Protein AF-A0A3D5HRZ2-F1 (afdb_monomer_lite)

Structure (mmCIF, N/CA/C/O backbone):
data_AF-A0A3D5HRZ2-F1
#
_entry.id   AF-A0A3D5HRZ2-F1
#
loop_
_atom_site.group_PDB
_atom_site.id
_atom_site.type_symbol
_atom_site.label_atom_id
_atom_site.label_alt_id
_atom_site.label_comp_id
_atom_site.label_asym_id
_atom_site.label_entity_id
_atom_site.label_seq_id
_atom_site.pdbx_PDB_ins_code
_atom_site.Cartn_x
_atom_site.Cartn_y
_atom_site.Cartn_z
_atom_site.occupancy
_atom_site.B_iso_or_equiv
_atom_site.auth_seq_id
_atom_site.auth_comp_id
_atom_site.auth_asym_id
_atom_site.auth_atom_id
_atom_site.pdbx_PDB_model_num
ATOM 1 N N . MET A 1 1 ? -15.300 -30.838 -0.242 1.00 47.72 1 MET A N 1
ATOM 2 C CA . MET A 1 1 ? -14.249 -29.851 -0.551 1.00 47.72 1 MET A CA 1
ATOM 3 C C . MET A 1 1 ? -14.628 -28.643 0.260 1.00 47.72 1 MET A C 1
ATOM 5 O O . MET A 1 1 ? -15.764 -28.227 0.151 1.00 47.72 1 MET A O 1
ATOM 9 N N . SER A 1 2 ? -13.787 -28.231 1.197 1.00 42.81 2 SER A N 1
ATOM 10 C CA . SER A 1 2 ? -14.073 -27.099 2.073 1.00 42.81 2 SER A CA 1
ATOM 11 C C . SER A 1 2 ? -14.247 -25.843 1.222 1.00 42.81 2 SER A C 1
ATOM 13 O O . SER A 1 2 ? -13.280 -25.393 0.609 1.00 42.81 2 SER A O 1
ATOM 15 N N . GLU A 1 3 ? -15.473 -25.317 1.163 1.00 52.47 3 GLU A N 1
ATOM 16 C CA . GLU A 1 3 ? -15.735 -23.928 0.798 1.00 52.47 3 GLU A CA 1
ATOM 17 C C . GLU A 1 3 ? -14.991 -23.053 1.811 1.00 52.47 3 GLU A C 1
ATOM 19 O O . GLU A 1 3 ? -15.461 -22.783 2.912 1.00 52.47 3 GLU A O 1
ATOM 24 N N . GLN A 1 4 ? -13.758 -22.695 1.465 1.00 48.88 4 GLN A N 1
ATOM 25 C CA . GLN A 1 4 ? -13.040 -21.621 2.116 1.00 48.88 4 GLN A CA 1
ATOM 26 C C . GLN A 1 4 ? -13.815 -20.359 1.747 1.00 48.88 4 GLN A C 1
ATOM 28 O O . GLN A 1 4 ? -13.741 -19.900 0.608 1.00 48.88 4 GLN A O 1
ATOM 33 N N . GLU A 1 5 ? -14.651 -19.875 2.667 1.00 50.38 5 GLU A N 1
ATOM 34 C CA . GLU A 1 5 ? -15.141 -18.504 2.609 1.00 50.38 5 GLU A CA 1
ATOM 35 C C . GLU A 1 5 ? -13.898 -17.620 2.536 1.00 50.38 5 GLU A C 1
ATOM 37 O O . GLU A 1 5 ? -13.207 -17.411 3.532 1.00 50.38 5 GLU A O 1
ATOM 42 N N . ASP A 1 6 ? -13.569 -17.176 1.322 1.00 57.25 6 ASP A N 1
ATOM 43 C CA . ASP A 1 6 ? -12.522 -16.202 1.027 1.00 57.25 6 ASP A CA 1
ATOM 44 C C . ASP A 1 6 ? -13.027 -14.829 1.504 1.00 57.25 6 ASP A C 1
ATOM 46 O O . ASP A 1 6 ? -13.326 -13.914 0.739 1.00 57.25 6 ASP A O 1
ATOM 50 N N . GLY A 1 7 ? -13.281 -14.743 2.809 1.00 63.88 7 GLY A N 1
ATOM 51 C CA . GLY A 1 7 ? -13.680 -13.533 3.493 1.00 63.88 7 GLY A CA 1
ATOM 52 C C . GLY A 1 7 ? -12.443 -12.675 3.648 1.00 63.88 7 GLY A C 1
ATOM 53 O O . GLY A 1 7 ? -11.627 -12.917 4.533 1.00 63.88 7 GLY A O 1
ATOM 54 N N . LEU A 1 8 ? -12.292 -11.691 2.766 1.00 74.69 8 LEU A N 1
ATOM 55 C CA . LEU A 1 8 ? -11.204 -10.725 2.844 1.00 74.69 8 LEU A CA 1
ATOM 56 C C . LEU A 1 8 ? -11.273 -9.989 4.196 1.00 74.69 8 LEU A C 1
ATOM 58 O O . LEU A 1 8 ? -12.256 -9.295 4.470 1.00 74.69 8 LEU A O 1
ATOM 62 N N . SER A 1 9 ? -10.250 -10.132 5.043 1.00 82.12 9 SER A N 1
ATOM 63 C CA . SER A 1 9 ? -10.200 -9.475 6.353 1.00 82.12 9 SER A CA 1
ATOM 64 C C . SER A 1 9 ? -9.603 -8.065 6.264 1.00 82.12 9 SER A C 1
ATOM 66 O O . SER A 1 9 ? -8.897 -7.711 5.315 1.00 82.12 9 SER A O 1
ATOM 68 N N . ILE A 1 10 ? -9.835 -7.242 7.295 1.00 83.75 10 ILE A N 1
ATOM 69 C CA . ILE A 1 10 ? -9.149 -5.947 7.453 1.00 83.75 10 ILE A CA 1
ATOM 70 C C . ILE A 1 10 ? -7.626 -6.142 7.501 1.00 83.75 10 ILE A C 1
ATOM 72 O O . ILE A 1 10 ? -6.888 -5.309 6.972 1.00 83.75 10 ILE A O 1
ATOM 76 N N . ASP A 1 11 ? -7.146 -7.246 8.081 1.00 85.69 11 ASP A N 1
ATOM 77 C CA . ASP A 1 11 ? -5.712 -7.560 8.117 1.00 85.69 11 ASP A CA 1
ATOM 78 C C . ASP A 1 11 ? -5.140 -7.795 6.709 1.00 85.69 11 ASP A C 1
ATOM 80 O O . ASP A 1 11 ? -4.089 -7.251 6.366 1.00 85.69 11 ASP A O 1
ATOM 84 N N . ASP A 1 12 ? -5.874 -8.495 5.837 1.00 87.00 12 ASP A N 1
ATOM 85 C CA . ASP A 1 12 ? -5.472 -8.706 4.442 1.00 87.00 12 ASP A CA 1
ATOM 86 C C . ASP A 1 12 ? -5.362 -7.381 3.681 1.00 87.00 12 ASP A C 1
ATOM 88 O O . ASP A 1 12 ? -4.388 -7.140 2.964 1.00 87.00 12 ASP A O 1
ATOM 92 N N . LEU A 1 13 ? -6.315 -6.469 3.893 1.00 88.44 13 LEU A N 1
ATOM 93 C CA . LEU A 1 13 ? -6.282 -5.123 3.315 1.00 88.44 13 LEU A CA 1
ATOM 94 C C . LEU A 1 13 ? -5.065 -4.318 3.807 1.00 88.44 13 LEU A C 1
ATOM 96 O O . LEU A 1 13 ? -4.407 -3.634 3.017 1.00 88.44 13 LEU A O 1
ATOM 100 N N . MET A 1 14 ? -4.715 -4.432 5.091 1.00 88.62 14 MET A N 1
ATOM 101 C CA . MET A 1 14 ? -3.504 -3.825 5.657 1.00 88.62 14 MET A CA 1
ATOM 102 C C . MET A 1 14 ? -2.227 -4.433 5.055 1.00 88.62 14 MET A C 1
ATOM 104 O O . MET A 1 14 ? -1.276 -3.706 4.743 1.00 88.62 14 MET A O 1
ATOM 108 N N . ASN A 1 15 ? -2.210 -5.747 4.824 1.00 91.19 15 ASN A N 1
ATOM 109 C CA . ASN A 1 15 ? -1.101 -6.438 4.170 1.00 91.19 15 ASN A CA 1
ATOM 110 C C . ASN A 1 15 ? -0.922 -5.972 2.717 1.00 91.19 15 ASN A C 1
ATOM 112 O O . ASN A 1 15 ? 0.209 -5.719 2.293 1.00 91.19 15 ASN A O 1
ATOM 116 N N . VAL A 1 16 ? -2.011 -5.747 1.974 1.00 90.12 16 VAL A N 1
ATOM 117 C CA . VAL A 1 16 ? -1.962 -5.174 0.616 1.00 90.12 16 VAL A CA 1
ATOM 118 C C . VAL A 1 16 ? -1.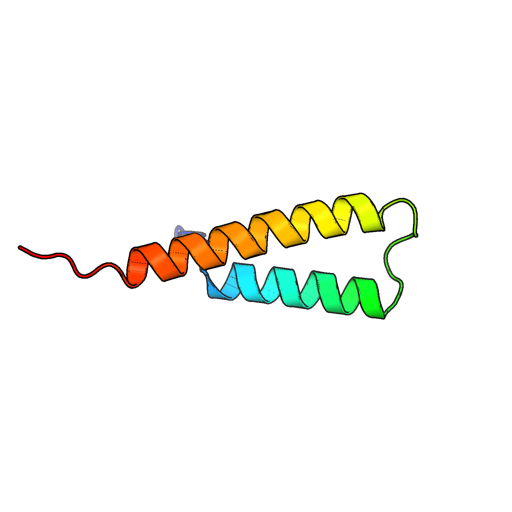346 -3.772 0.623 1.00 90.12 16 VAL A C 1
ATOM 120 O O . VAL A 1 16 ? -0.441 -3.503 -0.170 1.00 90.12 16 VAL A O 1
ATOM 123 N N . LEU A 1 17 ? -1.747 -2.893 1.549 1.00 91.25 17 LEU A N 1
ATOM 124 C CA . LEU A 1 17 ? -1.139 -1.560 1.689 1.00 91.25 17 LEU A CA 1
ATOM 125 C C . LEU A 1 17 ? 0.371 -1.645 1.959 1.00 91.25 17 LEU A C 1
ATOM 127 O O . LEU A 1 17 ? 1.160 -0.906 1.362 1.00 91.25 17 LEU A O 1
ATOM 131 N N . ARG A 1 18 ? 0.800 -2.580 2.816 1.00 92.62 18 ARG A N 1
ATOM 132 C CA . ARG A 1 18 ? 2.222 -2.823 3.104 1.00 92.62 18 ARG A CA 1
ATOM 133 C C . ARG A 1 18 ? 2.988 -3.302 1.865 1.00 92.62 18 ARG A C 1
ATOM 135 O O . ARG A 1 18 ? 4.116 -2.852 1.645 1.00 92.62 18 ARG A O 1
ATOM 142 N N . ILE A 1 19 ? 2.395 -4.165 1.039 1.00 91.75 19 ILE A N 1
ATOM 143 C CA . ILE A 1 19 ? 2.992 -4.636 -0.223 1.00 91.75 19 ILE A CA 1
ATOM 144 C C . ILE A 1 19 ? 3.127 -3.485 -1.225 1.00 91.75 19 ILE A C 1
ATOM 146 O O . ILE A 1 19 ? 4.183 -3.346 -1.848 1.00 91.75 19 ILE A O 1
ATOM 150 N N . ILE A 1 20 ? 2.100 -2.637 -1.349 1.00 90.56 20 ILE A N 1
ATOM 151 C CA . ILE A 1 20 ? 2.114 -1.461 -2.231 1.00 90.56 20 ILE A CA 1
ATOM 152 C C . ILE A 1 20 ? 3.242 -0.506 -1.830 1.00 90.56 20 ILE A C 1
ATOM 154 O O . ILE A 1 20 ? 4.030 -0.099 -2.686 1.00 90.56 20 ILE A O 1
ATOM 158 N N . ASN A 1 21 ? 3.367 -0.201 -0.535 1.00 90.12 21 ASN A N 1
ATOM 159 C CA . ASN A 1 21 ? 4.442 0.645 -0.014 1.00 90.12 21 ASN A CA 1
ATOM 160 C C . ASN A 1 21 ? 5.821 0.026 -0.268 1.00 90.12 21 ASN A C 1
ATOM 162 O O . ASN A 1 21 ? 6.690 0.682 -0.832 1.00 90.12 21 ASN A O 1
ATOM 166 N N . THR A 1 22 ? 5.998 -1.259 0.049 1.00 92.31 22 THR A N 1
ATOM 167 C CA . THR A 1 22 ? 7.270 -1.971 -0.173 1.00 92.31 22 THR A CA 1
ATOM 168 C C . THR A 1 22 ? 7.672 -1.970 -1.649 1.00 92.31 22 THR A C 1
ATOM 170 O O . THR A 1 22 ? 8.837 -1.778 -1.989 1.00 92.31 22 THR A O 1
ATOM 173 N N . SER A 1 23 ? 6.708 -2.176 -2.544 1.00 90.62 23 SER A N 1
ATOM 174 C CA . SER A 1 23 ? 6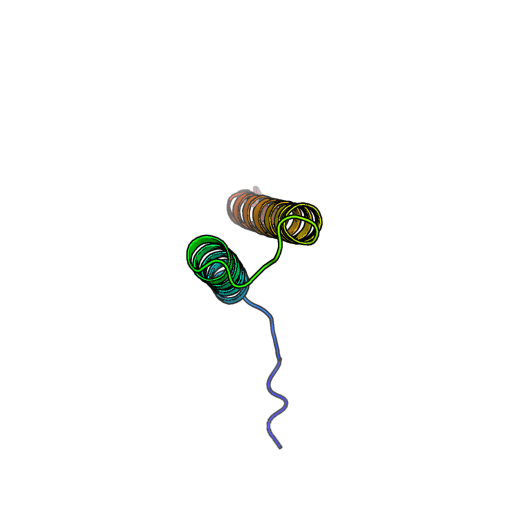.931 -2.182 -3.992 1.00 90.62 23 SER A CA 1
ATOM 175 C C . SER A 1 23 ? 7.247 -0.781 -4.523 1.00 90.62 23 SER A C 1
ATOM 177 O O . SER A 1 23 ? 8.130 -0.625 -5.364 1.00 90.62 23 SER A O 1
ATOM 179 N N . THR A 1 24 ? 6.581 0.246 -3.994 1.00 88.69 24 THR A N 1
ATOM 180 C CA . THR A 1 24 ? 6.837 1.656 -4.322 1.00 88.69 24 THR A CA 1
ATOM 181 C C . THR A 1 24 ? 8.229 2.094 -3.871 1.00 88.69 24 THR A C 1
ATOM 183 O O . THR A 1 24 ? 8.976 2.663 -4.661 1.00 88.69 24 THR A O 1
ATOM 186 N N . GLU A 1 25 ? 8.616 1.766 -2.638 1.00 88.00 25 GLU A N 1
ATOM 187 C CA . GLU A 1 25 ? 9.918 2.119 -2.057 1.00 88.00 25 GLU A CA 1
ATOM 188 C C . GLU A 1 25 ? 11.082 1.432 -2.787 1.00 88.00 25 GLU A C 1
ATOM 190 O O . GLU A 1 25 ? 12.131 2.029 -3.013 1.00 88.00 25 GLU A O 1
ATOM 195 N N . ARG A 1 26 ? 10.870 0.192 -3.246 1.00 90.69 26 ARG A N 1
ATOM 196 C CA . ARG A 1 26 ? 11.838 -0.554 -4.068 1.00 90.69 26 ARG A CA 1
ATOM 197 C C . ARG A 1 26 ? 11.854 -0.138 -5.542 1.00 90.69 26 ARG A C 1
ATOM 199 O O . ARG A 1 26 ? 12.623 -0.707 -6.312 1.00 90.69 26 ARG A O 1
ATOM 206 N N . GLY A 1 27 ? 11.017 0.817 -5.952 1.00 87.62 27 GLY A N 1
ATOM 207 C CA . GLY A 1 27 ? 10.951 1.289 -7.336 1.00 87.62 27 GLY A CA 1
ATOM 208 C C . GLY A 1 27 ? 10.388 0.262 -8.323 1.00 87.62 27 GLY A C 1
ATOM 209 O O . GLY A 1 27 ? 10.738 0.294 -9.500 1.00 87.62 27 GLY A O 1
ATOM 210 N N . ALA A 1 28 ? 9.530 -0.658 -7.868 1.00 88.19 28 ALA A N 1
ATOM 211 C CA . ALA A 1 28 ? 8.893 -1.655 -8.733 1.00 88.19 28 ALA A CA 1
ATOM 212 C C . ALA A 1 28 ? 7.883 -1.033 -9.720 1.00 88.19 28 ALA A C 1
ATOM 214 O O . ALA A 1 28 ? 7.609 -1.619 -10.766 1.00 88.19 28 ALA A O 1
ATOM 215 N N . PHE A 1 29 ? 7.351 0.154 -9.405 1.00 87.88 29 PHE A N 1
ATOM 216 C CA . PHE A 1 29 ? 6.418 0.904 -10.250 1.00 87.88 29 PHE A CA 1
ATOM 217 C C . PHE A 1 29 ? 7.109 2.080 -10.939 1.00 87.88 29 PHE A C 1
ATOM 219 O O . PHE A 1 29 ? 7.929 2.776 -10.336 1.00 87.88 29 PHE A O 1
ATOM 226 N N . LYS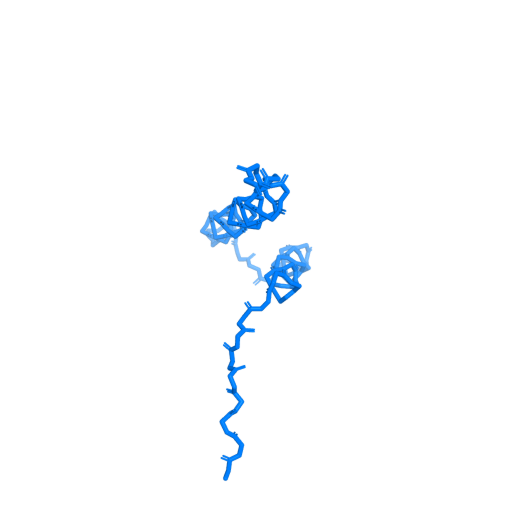 A 1 30 ? 6.743 2.356 -12.194 1.00 87.44 30 LYS A N 1
ATOM 227 C CA . LYS A 1 30 ? 7.244 3.539 -12.907 1.00 87.44 30 LYS A CA 1
ATOM 228 C C . LYS A 1 30 ? 6.516 4.801 -12.445 1.00 87.44 30 LYS A C 1
ATOM 230 O O . LYS A 1 30 ? 5.364 4.748 -12.024 1.00 87.44 30 LYS A O 1
ATOM 235 N N . ALA A 1 31 ? 7.145 5.964 -12.630 1.00 81.81 31 ALA A N 1
ATOM 236 C CA . ALA A 1 31 ? 6.562 7.269 -12.288 1.00 81.81 31 ALA A CA 1
ATOM 237 C C . ALA A 1 31 ? 5.144 7.487 -12.855 1.00 81.81 31 ALA A C 1
ATOM 239 O O . ALA A 1 31 ? 4.284 8.040 -12.176 1.00 81.81 31 ALA A O 1
ATOM 240 N N . ASN A 1 32 ? 4.886 7.005 -14.074 1.00 87.81 32 ASN A N 1
ATOM 241 C CA . ASN A 1 32 ? 3.578 7.127 -14.722 1.00 87.81 32 ASN A CA 1
ATOM 242 C C . ASN A 1 32 ? 2.487 6.270 -14.041 1.00 87.81 32 ASN A C 1
ATOM 244 O O . ASN A 1 32 ? 1.315 6.625 -14.042 1.00 87.81 32 ASN A O 1
ATOM 248 N N . GLU A 1 33 ? 2.871 5.153 -13.421 1.00 87.69 33 GLU A N 1
ATOM 249 C CA . GLU A 1 33 ? 1.954 4.209 -12.768 1.00 87.69 33 GLU A CA 1
ATOM 250 C C . GLU A 1 33 ? 1.760 4.538 -11.282 1.00 87.69 33 GLU A C 1
ATOM 252 O O . GLU A 1 33 ? 0.708 4.239 -10.721 1.00 87.69 33 GLU A O 1
ATOM 257 N N . LEU A 1 34 ? 2.722 5.224 -10.652 1.00 87.50 34 LEU A N 1
ATOM 258 C CA . LEU A 1 34 ? 2.654 5.616 -9.239 1.00 87.50 34 LEU A CA 1
ATOM 259 C C . LEU A 1 34 ? 1.422 6.456 -8.900 1.00 87.50 34 LEU A C 1
ATOM 261 O O . LEU A 1 34 ? 0.849 6.283 -7.829 1.00 87.50 34 LEU A O 1
ATOM 265 N N . SER A 1 35 ? 0.973 7.322 -9.813 1.00 89.81 35 SER A N 1
ATOM 266 C CA . SER A 1 35 ? -0.262 8.090 -9.603 1.00 89.81 35 SER A CA 1
ATOM 267 C C . SER A 1 35 ? -1.478 7.169 -9.479 1.00 89.81 35 SER A C 1
ATOM 269 O O . SER A 1 35 ? -2.322 7.359 -8.605 1.00 89.81 35 SER A O 1
ATOM 271 N N . PHE A 1 36 ? -1.562 6.139 -10.321 1.00 91.56 36 PHE A N 1
ATOM 272 C CA . PHE A 1 36 ? -2.648 5.165 -10.272 1.00 91.56 36 PHE A CA 1
ATOM 273 C C . PHE A 1 36 ? -2.549 4.272 -9.027 1.00 91.56 36 PHE A C 1
ATOM 2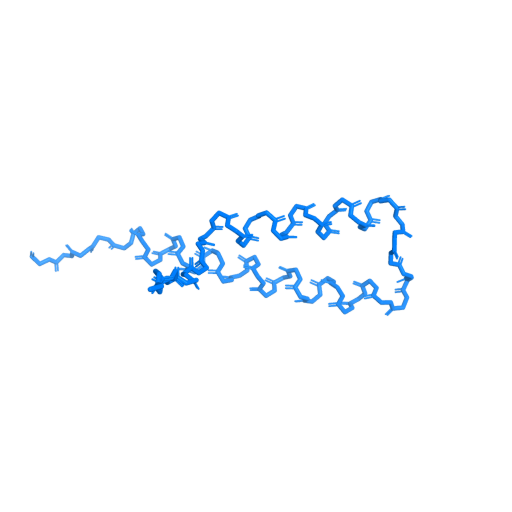75 O O . PHE A 1 36 ? -3.540 4.090 -8.321 1.00 91.56 36 PHE A O 1
ATOM 282 N N . VAL A 1 37 ? -1.349 3.786 -8.703 1.00 90.81 37 VAL A N 1
ATOM 283 C CA . VAL A 1 37 ? -1.084 2.982 -7.498 1.00 90.81 37 VAL A CA 1
ATOM 284 C C . VAL A 1 37 ? -1.419 3.763 -6.221 1.00 90.81 37 VAL A C 1
ATOM 286 O O . VAL A 1 37 ? -2.067 3.224 -5.326 1.00 90.81 37 VAL A O 1
ATOM 289 N N . GLY A 1 38 ? -1.070 5.050 -6.158 1.00 90.12 38 GLY A N 1
ATOM 290 C CA . GLY A 1 38 ? -1.422 5.936 -5.047 1.00 90.12 38 GLY A CA 1
ATOM 291 C C . GLY A 1 38 ? -2.933 6.135 -4.892 1.00 90.12 38 GLY A C 1
ATOM 292 O O . GLY A 1 38 ? -3.444 6.102 -3.778 1.00 90.12 38 GLY A O 1
ATOM 293 N N . ASN A 1 39 ? -3.677 6.251 -5.998 1.00 93.31 39 ASN A N 1
ATOM 294 C CA . ASN A 1 39 ? -5.145 6.304 -5.953 1.00 93.31 39 ASN A CA 1
ATOM 295 C C . ASN A 1 39 ? -5.757 5.010 -5.393 1.00 93.31 39 ASN A C 1
ATOM 297 O O . ASN A 1 39 ? -6.747 5.051 -4.664 1.00 93.31 39 ASN A O 1
ATOM 301 N N . VAL A 1 40 ? -5.190 3.854 -5.742 1.00 91.88 40 VAL A N 1
ATOM 302 C CA . VAL A 1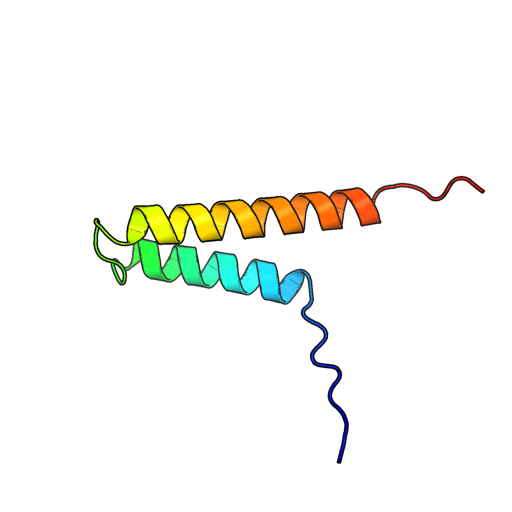 40 ? -5.629 2.555 -5.217 1.00 91.88 40 VAL A CA 1
ATOM 303 C C . VAL A 1 40 ? -5.325 2.451 -3.720 1.00 91.88 40 VAL A C 1
ATOM 305 O O . VAL A 1 40 ? -6.201 2.068 -2.945 1.00 91.88 40 VAL A O 1
ATOM 308 N N . TYR A 1 41 ? -4.128 2.869 -3.302 1.00 92.12 41 TYR A N 1
ATOM 309 C CA . TYR A 1 41 ? -3.738 2.952 -1.896 1.00 92.12 41 TYR A CA 1
ATOM 310 C C . TYR A 1 41 ? -4.719 3.808 -1.081 1.00 92.12 41 TYR A C 1
ATOM 312 O O . TYR A 1 41 ? -5.215 3.362 -0.047 1.00 92.12 41 TYR A O 1
ATOM 320 N N . ASP A 1 42 ? -5.057 5.006 -1.564 1.00 93.06 42 ASP A N 1
ATOM 321 C CA . ASP A 1 42 ? -5.953 5.931 -0.861 1.00 93.06 42 ASP A CA 1
ATOM 322 C C . ASP A 1 42 ? -7.355 5.330 -0.649 1.00 93.06 42 ASP A C 1
ATOM 324 O O . ASP A 1 42 ? -7.878 5.337 0.468 1.00 93.06 42 ASP A O 1
ATOM 328 N N . LYS A 1 43 ? -7.910 4.675 -1.679 1.00 91.00 43 LYS A N 1
ATOM 329 C CA . LYS A 1 43 ? -9.202 3.971 -1.596 1.00 91.00 43 LYS A CA 1
ATOM 330 C C . LYS A 1 43 ? -9.209 2.871 -0.539 1.00 91.00 43 LYS A C 1
ATOM 332 O O . LYS A 1 43 ? -10.137 2.808 0.266 1.00 91.00 43 LYS A O 1
ATOM 337 N N . PHE A 1 44 ? -8.185 2.018 -0.520 1.00 90.19 44 PHE A N 1
ATOM 338 C CA . PHE A 1 44 ? -8.078 0.947 0.472 1.00 90.19 44 PHE A CA 1
ATOM 339 C C . PHE A 1 44 ? -7.907 1.504 1.886 1.00 90.19 44 PHE A C 1
ATOM 341 O O . PHE A 1 44 ? -8.576 1.056 2.814 1.00 90.19 44 PHE A O 1
ATOM 348 N N . THR A 1 45 ? -7.086 2.542 2.044 1.00 90.00 45 THR A N 1
ATOM 349 C CA . THR A 1 45 ? -6.887 3.207 3.338 1.00 90.00 45 THR A CA 1
ATOM 350 C C . THR A 1 45 ? -8.189 3.838 3.846 1.00 90.00 45 THR A C 1
ATOM 352 O O . THR A 1 45 ? -8.518 3.732 5.028 1.00 90.00 45 THR A O 1
ATOM 355 N N . GLY A 1 46 ? -8.964 4.464 2.956 1.00 91.56 46 GLY A N 1
ATOM 356 C CA . GLY A 1 46 ? -10.287 5.005 3.264 1.00 91.56 46 GLY A CA 1
ATOM 357 C C . GLY A 1 46 ? -11.305 3.924 3.632 1.00 91.56 46 GLY A C 1
ATOM 358 O O . GLY A 1 46 ? -12.108 4.127 4.541 1.00 91.56 46 GLY A O 1
ATOM 359 N N . PHE A 1 47 ? -11.265 2.764 2.974 1.00 89.31 47 PHE A N 1
ATOM 360 C CA . PHE A 1 47 ? -12.130 1.631 3.306 1.00 89.31 47 PHE A CA 1
ATOM 361 C C . PHE A 1 47 ? -11.815 1.068 4.695 1.00 89.31 47 PHE A C 1
ATOM 363 O O . PHE A 1 47 ? -12.722 0.911 5.504 1.00 89.31 47 PHE A O 1
ATOM 370 N N . ILE A 1 48 ? -10.534 0.862 5.013 1.00 88.12 48 ILE A N 1
ATOM 371 C CA . ILE A 1 48 ? -10.098 0.388 6.334 1.00 88.12 48 ILE A CA 1
ATOM 372 C C . ILE A 1 48 ? -10.512 1.372 7.432 1.00 88.12 48 ILE A C 1
ATOM 374 O O . ILE A 1 48 ? -11.042 0.953 8.456 1.00 88.12 48 ILE A O 1
ATOM 378 N N . LYS A 1 49 ? -10.336 2.683 7.217 1.00 88.69 49 LYS A N 1
ATOM 379 C CA . LYS A 1 49 ? -10.784 3.709 8.176 1.00 88.69 49 LYS A CA 1
ATOM 380 C C . LYS A 1 49 ? -12.292 3.667 8.411 1.00 88.69 49 LYS A C 1
ATOM 382 O O . LYS A 1 49 ? -12.726 3.783 9.551 1.00 88.69 49 LYS A O 1
ATOM 387 N N . GLN A 1 50 ? -13.083 3.511 7.351 1.00 87.19 50 GLN A N 1
ATOM 388 C CA . GLN A 1 50 ? -14.538 3.399 7.464 1.00 87.19 50 GLN A CA 1
ATOM 389 C C . GLN A 1 50 ? -14.954 2.100 8.159 1.00 87.19 50 GLN A C 1
ATOM 391 O O . GLN A 1 50 ? -15.830 2.140 9.013 1.00 87.19 50 GLN A O 1
ATOM 396 N N . ALA A 1 51 ? -14.301 0.977 7.851 1.00 85.44 51 ALA A N 1
ATOM 397 C CA . ALA A 1 51 ? -14.556 -0.308 8.494 1.00 85.44 51 ALA A CA 1
ATOM 398 C C . ALA A 1 51 ? -14.223 -0.269 9.997 1.00 85.44 51 ALA A C 1
ATOM 400 O O . ALA A 1 51 ? -15.041 -0.674 10.815 1.00 85.44 51 ALA A O 1
ATOM 401 N N . GLN A 1 52 ? -13.083 0.321 10.376 1.00 82.00 52 GLN A N 1
ATOM 402 C CA . GLN A 1 52 ? -12.712 0.536 11.782 1.00 82.00 52 GLN A CA 1
ATOM 403 C C . GLN A 1 52 ? -13.675 1.490 12.505 1.00 82.00 52 GLN A C 1
ATOM 405 O O . GLN A 1 52 ? -14.010 1.275 13.669 1.00 82.00 52 GLN A O 1
ATOM 410 N N . ALA A 1 53 ? -14.135 2.546 11.827 1.00 81.06 53 ALA A N 1
ATOM 411 C CA . ALA A 1 53 ? -15.117 3.475 12.382 1.00 81.06 53 ALA A CA 1
ATOM 412 C C . ALA A 1 53 ? -16.499 2.825 12.564 1.00 81.06 53 ALA A C 1
ATOM 414 O O . ALA A 1 53 ? -17.182 3.131 13.537 1.00 81.06 53 ALA A O 1
ATOM 415 N N . ALA A 1 54 ? -16.892 1.923 11.660 1.00 74.38 54 ALA A N 1
ATOM 416 C CA . ALA A 1 54 ? -18.125 1.1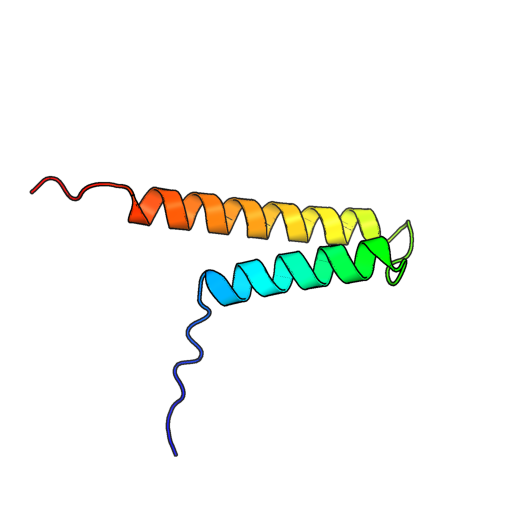50 11.763 1.00 74.38 54 ALA A CA 1
ATOM 417 C C . ALA A 1 54 ? -18.066 0.117 12.902 1.00 74.38 54 ALA A C 1
ATOM 419 O O . ALA A 1 54 ? -19.049 -0.042 13.613 1.00 74.38 54 ALA A O 1
ATOM 420 N N . GLU A 1 55 ? -16.913 -0.520 13.126 1.00 63.78 55 GLU A N 1
ATOM 421 C CA . GLU A 1 55 ? -16.696 -1.440 14.255 1.00 63.78 55 GLU A CA 1
ATOM 422 C C . GLU A 1 55 ? -16.653 -0.714 15.613 1.00 63.78 55 GLU A C 1
ATOM 424 O O . GLU A 1 55 ? -17.029 -1.267 16.641 1.00 63.78 55 GLU A O 1
ATOM 429 N N . SER A 1 56 ? -16.243 0.557 15.618 1.00 58.91 56 SER A N 1
ATOM 430 C CA . SER A 1 56 ? -16.179 1.393 16.825 1.00 58.91 56 SER A CA 1
ATOM 431 C C . SER A 1 56 ? -17.476 2.149 17.128 1.00 58.91 56 SER A C 1
ATOM 433 O O . SER A 1 56 ? -17.502 2.924 18.085 1.00 58.91 56 SER A O 1
ATOM 435 N N . ALA A 1 57 ? -18.536 1.987 16.329 1.00 53.06 57 ALA A N 1
ATOM 436 C CA . ALA A 1 57 ? -19.832 2.585 16.620 1.00 53.06 57 ALA A CA 1
ATOM 437 C C . ALA A 1 57 ? -20.555 1.713 17.662 1.00 53.06 57 ALA A C 1
ATOM 439 O O . ALA A 1 57 ? -21.006 0.622 17.315 1.00 53.06 57 ALA A O 1
ATOM 440 N N . PRO A 1 58 ? -20.678 2.150 18.933 1.00 52.12 58 PRO A N 1
ATOM 441 C CA . PRO A 1 58 ? -21.428 1.399 19.920 1.00 52.12 58 PRO A CA 1
ATOM 442 C C . PRO A 1 58 ? -22.891 1.366 19.486 1.00 52.12 58 PRO A C 1
ATOM 444 O O . PRO A 1 58 ? -23.580 2.389 19.441 1.00 52.12 58 PRO A O 1
ATOM 447 N N . GLU A 1 59 ? -23.349 0.167 19.169 1.00 53.69 59 GLU A N 1
ATOM 448 C CA . GLU A 1 59 ? -24.748 -0.222 19.136 1.00 53.69 59 GLU A CA 1
ATOM 449 C C . GLU A 1 59 ? -25.376 0.167 20.482 1.00 53.69 59 GLU A C 1
ATOM 451 O O . GLU A 1 59 ? -25.253 -0.512 21.497 1.00 53.69 59 GLU A O 1
ATOM 456 N N . THR A 1 60 ? -25.992 1.348 20.506 1.00 50.38 60 THR A N 1
ATOM 457 C CA . THR A 1 60 ? -26.891 1.761 21.578 1.00 50.38 60 THR A CA 1
ATOM 458 C C . THR A 1 60 ? -28.238 1.116 21.286 1.00 50.38 60 THR A C 1
ATOM 460 O O . THR A 1 60 ? -29.021 1.662 20.506 1.00 50.38 60 THR A O 1
ATOM 463 N N . ASN A 1 61 ? -28.488 -0.052 21.877 1.00 43.97 61 ASN A N 1
ATOM 464 C CA . ASN A 1 61 ? -29.838 -0.545 22.147 1.00 43.97 61 ASN A CA 1
ATOM 465 C C . ASN A 1 61 ? -29.851 -1.402 23.414 1.00 43.97 61 ASN A C 1
ATOM 467 O O . ASN A 1 61 ? -29.225 -2.484 23.394 1.00 43.97 61 ASN A O 1
#

pLDDT: mean 80.08, std 15.6, range [42.81, 93.31]

Radius of gyration: 15.56 Å; chains: 1; bounding box: 42×38×37 Å

Secondary structure (DSSP, 8-state):
---------HHHHHHHHHHHHHHHHTT-S-HHHHHHHHHHHHHHHHHHHHHHHHHTS----

Sequence (61 aa):
MSEQEDGLSIDDLMNVLRIINTSTERGAFKANELSFVGNVYDKFTGFIKQAQAAESAPETN

Foldseek 3Di:
DDPPPPPCDLVNLVVVLVVLVVCVVVVVDDPVCVVVSVVVSVVSVVVSVVVVVVVPPDPDD